Protein AF-A0A350UF77-F1 (afdb_monomer_lite)

Radius of gyration: 13.91 Å; chains: 1; bounding box: 27×31×34 Å

Sequence (76 aa):
LREVGAVVVSAEKYNAALIEGSALVVAAGPDRTENPRIFADCEARGILVNCLDDPPRCRFTYPSVHRQGDLLIAVS

Structure (mmCIF, N/CA/C/O backbone):
data_AF-A0A350UF77-F1
#
_entry.id   AF-A0A350UF77-F1
#
loop_
_atom_site.group_PDB
_atom_site.id
_atom_site.type_symbol
_atom_site.label_atom_id
_atom_site.label_alt_id
_atom_site.label_comp_id
_atom_site.label_asym_id
_atom_site.label_entity_id
_atom_site.label_seq_id
_atom_site.pdbx_PDB_ins_code
_atom_site.Cartn_x
_atom_site.Cartn_y
_atom_site.Cartn_z
_atom_site.occupancy
_atom_site.B_iso_or_equiv
_atom_site.auth_seq_id
_atom_site.auth_comp_id
_atom_site.auth_asym_id
_atom_site.auth_atom_id
_atom_site.pdbx_PDB_model_num
ATOM 1 N N . LEU A 1 1 ? -1.600 -1.115 12.457 1.00 85.19 1 LEU A N 1
ATOM 2 C CA . LEU A 1 1 ? -2.234 -2.294 11.809 1.00 85.19 1 LEU A CA 1
ATOM 3 C C . LEU A 1 1 ? -2.247 -3.502 12.742 1.00 85.19 1 LEU A C 1
ATOM 5 O O . LEU A 1 1 ? -3.330 -3.908 13.134 1.00 85.19 1 LEU A O 1
ATOM 9 N N . ARG A 1 2 ? -1.090 -4.031 13.167 1.00 91.56 2 ARG A N 1
ATOM 10 C CA . ARG A 1 2 ? -1.046 -5.168 14.114 1.00 91.56 2 ARG A CA 1
ATOM 11 C C . ARG A 1 2 ? -1.770 -4.889 15.438 1.00 91.56 2 ARG A C 1
ATOM 13 O O . ARG A 1 2 ? -2.526 -5.727 15.902 1.00 91.56 2 ARG A O 1
ATOM 20 N N . GLU A 1 3 ? -1.611 -3.684 15.983 1.00 90.19 3 GLU A N 1
ATOM 21 C CA . GLU A 1 3 ? -2.266 -3.240 17.230 1.00 90.19 3 GLU A CA 1
ATOM 22 C C . GLU A 1 3 ? -3.801 -3.263 17.181 1.00 90.19 3 GLU A C 1
ATOM 24 O O . GLU A 1 3 ? -4.442 -3.383 18.216 1.00 90.19 3 GLU A O 1
ATOM 29 N N . VAL A 1 4 ? -4.393 -3.183 15.985 1.00 87.88 4 VAL A N 1
ATOM 30 C CA . VAL A 1 4 ? -5.850 -3.249 15.777 1.00 87.88 4 VAL A CA 1
ATOM 31 C C . VAL A 1 4 ? -6.295 -4.617 15.242 1.00 87.88 4 VAL A C 1
ATOM 33 O O . VAL A 1 4 ? -7.378 -4.742 14.682 1.00 87.88 4 VAL A O 1
ATOM 36 N N . GLY A 1 5 ? -5.446 -5.644 15.380 1.00 93.31 5 GLY A N 1
ATOM 37 C CA . GLY A 1 5 ? -5.757 -7.033 15.027 1.00 93.31 5 GLY A CA 1
ATOM 38 C C . GLY A 1 5 ? -5.507 -7.419 13.567 1.00 93.31 5 GLY A C 1
ATOM 39 O O . GLY A 1 5 ? -5.843 -8.532 13.172 1.00 93.31 5 GLY A O 1
ATOM 40 N N . ALA A 1 6 ? -4.910 -6.545 12.749 1.00 93.62 6 ALA A N 1
ATOM 41 C CA . ALA A 1 6 ? -4.608 -6.892 11.363 1.00 93.62 6 ALA A CA 1
ATOM 42 C C . ALA A 1 6 ? -3.404 -7.843 11.264 1.00 93.62 6 ALA A C 1
ATOM 44 O O . ALA A 1 6 ? -2.354 -7.613 11.876 1.00 93.62 6 ALA A O 1
ATOM 45 N N . VAL A 1 7 ? -3.525 -8.862 10.412 1.00 94.81 7 VAL A N 1
ATOM 46 C CA . VAL A 1 7 ? -2.395 -9.696 9.988 1.00 94.81 7 VAL A CA 1
ATOM 47 C C . VAL A 1 7 ? -1.534 -8.882 9.025 1.00 94.81 7 VAL A C 1
ATOM 49 O O . VAL A 1 7 ? -2.031 -8.360 8.032 1.00 94.81 7 VAL A O 1
ATOM 52 N N . VAL A 1 8 ? -0.240 -8.743 9.328 1.00 95.06 8 VAL A N 1
ATOM 53 C CA . VAL A 1 8 ? 0.702 -7.971 8.502 1.00 95.06 8 VAL A CA 1
ATOM 54 C C . VAL A 1 8 ? 1.862 -8.860 8.087 1.00 95.06 8 VAL A C 1
ATOM 56 O O . VAL A 1 8 ? 2.688 -9.234 8.928 1.00 95.06 8 VAL A O 1
ATOM 59 N N . VAL A 1 9 ? 1.928 -9.129 6.786 1.00 94.56 9 VAL A N 1
ATOM 60 C CA . VAL A 1 9 ? 3.020 -9.837 6.114 1.00 94.56 9 VAL A CA 1
ATOM 61 C C . VAL A 1 9 ? 3.978 -8.806 5.518 1.00 94.56 9 VAL A C 1
ATOM 63 O O . VAL A 1 9 ? 3.549 -7.839 4.894 1.00 94.56 9 VAL A O 1
ATOM 66 N N . SER A 1 10 ? 5.278 -8.997 5.728 1.00 93.69 10 SER A N 1
ATOM 67 C CA . SER A 1 10 ? 6.340 -8.175 5.143 1.00 93.69 10 SER A CA 1
ATOM 68 C C . SER A 1 10 ? 7.387 -9.083 4.514 1.00 93.69 10 SER A C 1
ATOM 70 O O . SER A 1 10 ? 7.784 -10.066 5.139 1.00 93.69 10 SER A O 1
ATOM 72 N N . ALA A 1 11 ? 7.848 -8.745 3.314 1.00 93.50 11 ALA A N 1
ATOM 73 C CA . ALA A 1 11 ? 8.871 -9.493 2.595 1.00 93.50 11 ALA A CA 1
ATOM 74 C C . ALA A 1 11 ? 9.867 -8.530 1.940 1.00 93.50 11 ALA A C 1
ATOM 76 O O . ALA A 1 11 ? 9.498 -7.419 1.567 1.00 93.50 11 ALA A O 1
ATOM 77 N N . GLU A 1 12 ? 11.116 -8.970 1.786 1.00 91.50 12 GLU A N 1
ATOM 78 C CA . GLU A 1 12 ? 12.162 -8.195 1.100 1.00 91.50 12 GLU A CA 1
ATOM 79 C C . GLU A 1 12 ? 12.018 -8.216 -0.424 1.00 91.50 12 GLU A C 1
ATOM 81 O O . GLU A 1 12 ? 12.483 -7.303 -1.098 1.00 91.50 12 GLU A O 1
ATOM 86 N N . LYS A 1 13 ? 11.395 -9.268 -0.966 1.00 91.38 13 LYS A N 1
ATOM 87 C CA . LYS A 1 13 ? 11.174 -9.456 -2.401 1.00 91.38 13 LYS A CA 1
ATOM 88 C C . LYS A 1 13 ? 9.719 -9.758 -2.675 1.00 91.38 13 LYS A C 1
ATOM 90 O O . LYS A 1 13 ? 9.079 -10.490 -1.913 1.00 91.38 13 LYS A O 1
ATOM 95 N N . TYR A 1 14 ? 9.223 -9.243 -3.791 1.00 94.44 14 TYR A N 1
ATOM 96 C CA . TYR A 1 14 ? 7.851 -9.479 -4.179 1.00 94.44 14 TYR A CA 1
ATOM 97 C C . TYR A 1 14 ? 7.626 -10.903 -4.708 1.00 94.44 14 TYR A C 1
ATOM 99 O O . TYR A 1 14 ? 8.385 -11.445 -5.513 1.00 94.44 14 TYR A O 1
ATOM 107 N N . ASN A 1 15 ? 6.516 -11.499 -4.2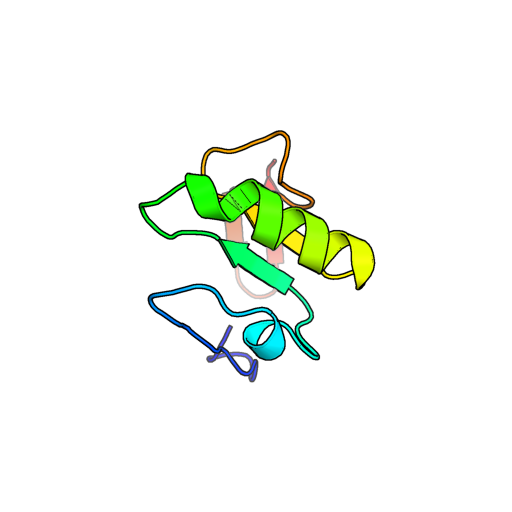81 1.00 94.44 15 ASN A N 1
ATOM 108 C CA . ASN A 1 15 ? 5.944 -12.712 -4.843 1.00 94.44 15 ASN A CA 1
ATOM 109 C C . ASN A 1 15 ? 4.418 -12.548 -4.852 1.00 94.44 15 ASN A C 1
ATOM 111 O O . ASN A 1 15 ? 3.842 -12.112 -3.858 1.00 94.44 15 ASN A O 1
ATOM 115 N N . ALA A 1 16 ? 3.765 -12.914 -5.956 1.00 95.50 16 ALA A N 1
ATOM 116 C CA . ALA A 1 16 ? 2.320 -12.770 -6.120 1.00 95.50 16 ALA A CA 1
ATOM 117 C C . ALA A 1 16 ? 1.495 -13.532 -5.063 1.00 95.50 16 ALA A C 1
ATOM 119 O O . ALA A 1 16 ? 0.405 -13.091 -4.718 1.00 95.50 16 ALA A O 1
ATOM 120 N N . ALA A 1 17 ? 2.021 -14.619 -4.491 1.00 96.00 17 ALA A N 1
ATOM 121 C CA . ALA A 1 17 ? 1.351 -15.340 -3.407 1.00 96.00 17 ALA A CA 1
ATOM 122 C C . ALA A 1 17 ? 1.254 -14.513 -2.109 1.00 96.00 17 ALA A C 1
ATOM 124 O O . ALA A 1 17 ? 0.375 -14.749 -1.288 1.00 96.00 17 ALA A O 1
ATOM 125 N N . LEU A 1 18 ? 2.127 -13.512 -1.914 1.00 95.50 18 LEU A N 1
ATOM 126 C CA . LEU A 1 18 ? 2.133 -12.681 -0.702 1.00 95.50 18 LEU A CA 1
ATOM 127 C C . LEU A 1 18 ? 0.909 -11.771 -0.587 1.00 95.50 18 LEU A C 1
ATOM 129 O O . LEU A 1 18 ? 0.611 -11.306 0.509 1.00 95.50 18 LEU A O 1
ATOM 133 N N . ILE A 1 19 ? 0.238 -11.479 -1.704 1.00 96.12 19 ILE A N 1
ATOM 134 C CA . ILE A 1 19 ? -0.905 -10.558 -1.729 1.00 96.12 19 ILE A CA 1
ATOM 135 C C . ILE A 1 19 ? -2.247 -11.291 -1.676 1.00 96.12 19 ILE A C 1
ATOM 137 O O . ILE A 1 19 ? -3.293 -10.651 -1.607 1.00 96.12 19 ILE A O 1
ATOM 141 N N . GLU A 1 20 ? -2.247 -12.623 -1.694 1.00 95.19 20 GLU A N 1
ATOM 142 C CA . GLU A 1 20 ? -3.477 -13.409 -1.631 1.00 95.19 20 GLU A CA 1
ATOM 143 C C . GLU A 1 20 ? -4.239 -13.127 -0.328 1.00 95.19 20 GLU A C 1
ATOM 145 O O . GLU A 1 20 ? -3.682 -13.162 0.767 1.00 95.19 20 GLU A O 1
ATOM 150 N N . GLY A 1 21 ? -5.525 -12.783 -0.455 1.00 94.06 21 GLY A N 1
ATOM 151 C CA . GLY A 1 21 ? -6.385 -12.431 0.680 1.00 94.06 21 GLY A CA 1
ATOM 152 C C . GLY A 1 21 ? -6.065 -11.091 1.357 1.00 94.06 21 GLY A C 1
ATOM 153 O O . GLY A 1 21 ? -6.683 -10.765 2.370 1.00 94.06 21 GLY A O 1
ATOM 154 N N . SER A 1 22 ? -5.129 -10.300 0.823 1.00 96.69 22 SER A N 1
ATOM 155 C CA . SER A 1 22 ? -4.791 -8.990 1.384 1.00 96.69 22 SER A CA 1
ATOM 156 C C . SER A 1 22 ? -5.867 -7.952 1.071 1.00 96.69 22 SER A C 1
ATOM 158 O O . SER A 1 22 ? -6.320 -7.838 -0.062 1.00 96.69 22 SER A O 1
ATOM 160 N N . ALA A 1 23 ? -6.237 -7.144 2.066 1.00 95.44 23 ALA A N 1
ATOM 161 C CA . ALA A 1 23 ? -7.136 -6.005 1.859 1.00 95.44 23 ALA A CA 1
ATOM 162 C C . ALA A 1 23 ? -6.415 -4.797 1.230 1.00 95.44 23 ALA A C 1
ATOM 164 O O . ALA A 1 23 ? -7.011 -4.039 0.465 1.00 95.44 23 ALA A O 1
ATOM 165 N N . LEU A 1 24 ? -5.131 -4.613 1.559 1.00 96.44 24 LEU A N 1
ATOM 166 C CA . LEU A 1 24 ? -4.274 -3.583 0.979 1.00 96.44 24 LEU A CA 1
ATOM 167 C C . LEU A 1 24 ? -2.814 -4.038 0.914 1.00 96.44 24 LEU A C 1
ATOM 169 O O . LEU A 1 24 ? -2.378 -4.859 1.721 1.00 96.44 24 LEU A O 1
ATOM 173 N N . VAL A 1 25 ? -2.057 -3.444 -0.005 1.00 97.56 25 VAL A N 1
ATOM 174 C CA . VAL A 1 25 ? -0.622 -3.653 -0.217 1.00 97.56 25 VAL A CA 1
ATOM 175 C C . VAL A 1 25 ? 0.093 -2.304 -0.242 1.00 97.56 25 VAL A C 1
ATOM 177 O O . VAL A 1 25 ? -0.375 -1.339 -0.846 1.00 97.56 25 VAL A O 1
ATOM 180 N N . VAL A 1 26 ? 1.259 -2.248 0.402 1.00 97.00 26 VAL A N 1
ATOM 181 C CA . VAL A 1 26 ? 2.161 -1.091 0.371 1.00 97.00 26 VAL A CA 1
ATOM 182 C C . VAL A 1 26 ? 3.488 -1.534 -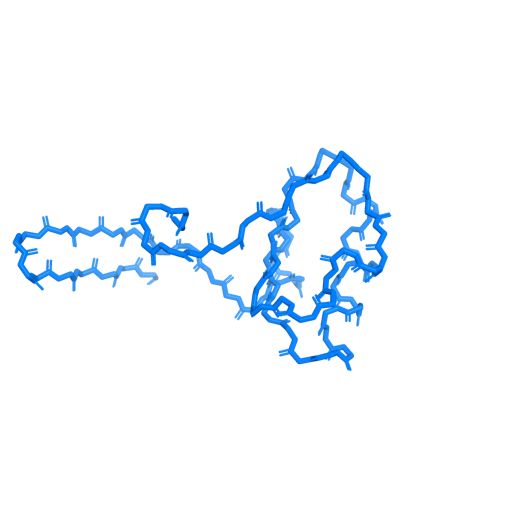0.235 1.00 97.00 26 VAL A C 1
ATOM 184 O O . VAL A 1 26 ? 4.217 -2.314 0.377 1.00 97.00 26 VAL A O 1
ATOM 187 N N . ALA A 1 27 ? 3.811 -1.039 -1.428 1.00 96.69 27 ALA A N 1
ATOM 188 C CA . ALA A 1 27 ? 5.103 -1.264 -2.065 1.00 96.69 27 ALA A CA 1
ATOM 189 C C . ALA A 1 27 ? 6.068 -0.145 -1.651 1.00 96.69 27 ALA A C 1
ATOM 191 O O . ALA A 1 27 ? 6.081 0.941 -2.230 1.00 96.69 27 ALA A O 1
ATOM 192 N N . ALA A 1 28 ? 6.853 -0.416 -0.606 1.00 94.06 28 ALA A N 1
ATOM 193 C CA . ALA A 1 28 ? 7.817 0.525 -0.027 1.00 94.06 28 ALA A CA 1
ATOM 194 C C . ALA A 1 28 ? 9.287 0.106 -0.235 1.00 94.06 28 ALA A C 1
ATOM 196 O O . ALA A 1 28 ? 10.182 0.710 0.351 1.00 94.06 28 ALA A O 1
ATOM 197 N N . GLY A 1 29 ? 9.550 -0.917 -1.057 1.00 89.81 29 GLY A N 1
ATOM 198 C CA . GLY A 1 29 ? 10.905 -1.408 -1.332 1.00 89.81 29 GLY A CA 1
ATOM 199 C C . GLY A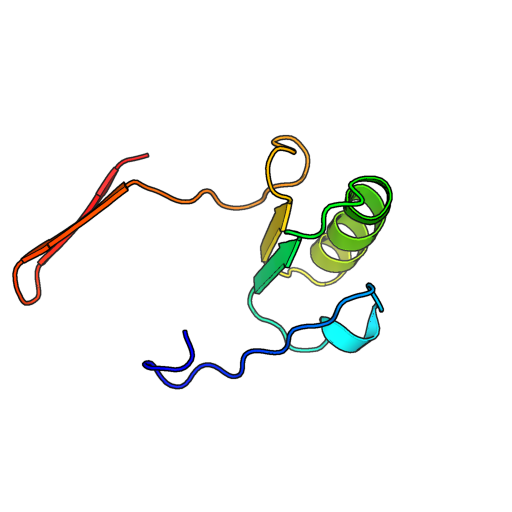 1 29 ? 11.747 -0.418 -2.153 1.00 89.81 29 GLY A C 1
ATOM 200 O O . GLY A 1 29 ? 11.187 0.329 -2.955 1.00 89.81 29 GLY A O 1
ATOM 201 N N . PRO A 1 30 ? 13.083 -0.395 -1.989 1.00 88.56 30 PRO A N 1
ATOM 202 C CA . PRO A 1 30 ? 13.956 0.556 -2.686 1.00 88.56 30 PRO A CA 1
ATOM 203 C C . PRO A 1 30 ? 14.007 0.335 -4.206 1.00 88.56 30 PRO A C 1
ATOM 205 O O . PRO A 1 30 ? 14.282 1.273 -4.951 1.00 88.56 30 PRO A O 1
ATOM 208 N N . ASP A 1 31 ? 13.725 -0.885 -4.673 1.00 90.38 31 ASP A N 1
ATOM 209 C CA . ASP A 1 31 ? 13.650 -1.212 -6.093 1.00 90.38 31 ASP A CA 1
ATOM 210 C C . ASP A 1 31 ? 12.256 -0.905 -6.659 1.00 90.38 31 ASP A C 1
ATOM 212 O O . ASP A 1 31 ? 11.299 -1.664 -6.507 1.00 90.38 31 ASP A O 1
ATOM 216 N N . ARG A 1 32 ? 12.141 0.233 -7.347 1.00 92.31 32 ARG A N 1
ATOM 217 C CA . ARG A 1 32 ? 10.887 0.665 -7.980 1.00 92.31 32 ARG A CA 1
ATOM 218 C C . ARG A 1 32 ? 10.541 -0.136 -9.241 1.00 92.31 32 ARG A C 1
ATOM 220 O O . ARG A 1 32 ? 9.433 0.014 -9.755 1.00 92.31 32 ARG A O 1
ATOM 227 N N . THR A 1 33 ? 11.436 -0.990 -9.747 1.0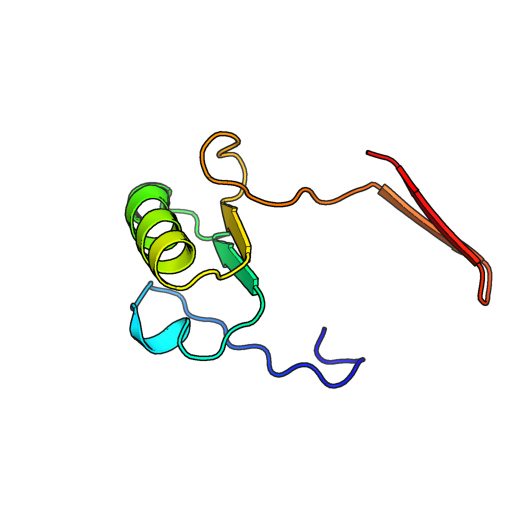0 94.06 33 THR A N 1
ATOM 228 C CA . THR A 1 33 ? 11.166 -1.805 -10.944 1.00 94.06 33 THR A CA 1
ATOM 229 C C . THR A 1 33 ? 10.101 -2.877 -10.700 1.00 94.06 33 THR A C 1
ATOM 231 O O . THR A 1 33 ? 9.449 -3.312 -11.650 1.00 94.06 33 THR A O 1
ATOM 234 N N . GLU A 1 34 ? 9.846 -3.244 -9.438 1.00 94.56 34 GLU A N 1
ATOM 235 C CA . GLU A 1 34 ? 8.778 -4.175 -9.060 1.00 94.56 34 GLU A CA 1
ATOM 236 C C . GLU A 1 34 ? 7.386 -3.512 -9.021 1.00 94.56 34 GLU A C 1
ATOM 238 O O . GLU A 1 34 ? 6.379 -4.203 -9.202 1.00 94.56 34 GLU A O 1
ATOM 243 N N . ASN A 1 35 ? 7.297 -2.182 -8.858 1.00 96.25 35 ASN A N 1
ATOM 244 C CA . ASN A 1 35 ? 6.026 -1.457 -8.707 1.00 96.25 35 ASN A CA 1
ATOM 245 C C . ASN A 1 35 ? 5.001 -1.741 -9.820 1.00 96.25 35 ASN A C 1
ATOM 247 O O . ASN A 1 35 ? 3.844 -1.997 -9.485 1.00 96.25 35 ASN A O 1
ATOM 251 N N . PRO A 1 36 ? 5.352 -1.736 -11.128 1.00 97.44 36 PRO A N 1
ATOM 252 C CA . PRO A 1 36 ? 4.392 -2.036 -12.190 1.00 97.44 36 PRO A CA 1
ATOM 253 C C . PRO A 1 36 ? 3.763 -3.420 -12.050 1.00 97.44 36 PRO A C 1
ATOM 255 O O . PRO A 1 36 ? 2.568 -3.577 -12.294 1.00 97.44 36 PRO A O 1
ATOM 258 N N . ARG A 1 37 ? 4.561 -4.410 -11.634 1.00 97.31 37 ARG A N 1
ATOM 259 C CA . ARG A 1 37 ? 4.099 -5.783 -11.439 1.00 97.31 37 ARG A CA 1
ATOM 260 C C . ARG A 1 37 ? 3.192 -5.878 -10.219 1.00 97.31 37 ARG A C 1
ATOM 262 O O . ARG A 1 37 ? 2.080 -6.371 -10.353 1.00 97.31 37 ARG A O 1
ATOM 269 N N . ILE A 1 38 ? 3.634 -5.349 -9.074 1.00 97.62 38 ILE A N 1
ATOM 270 C CA . ILE A 1 38 ? 2.847 -5.324 -7.830 1.00 97.62 38 ILE A CA 1
ATOM 271 C C . ILE A 1 38 ? 1.490 -4.662 -8.075 1.00 97.62 38 ILE A C 1
ATOM 273 O O . ILE A 1 38 ? 0.453 -5.195 -7.689 1.00 97.62 38 ILE A O 1
ATOM 277 N N . PHE A 1 39 ? 1.499 -3.517 -8.753 1.00 98.25 39 PHE A N 1
ATOM 278 C CA . PHE A 1 39 ? 0.303 -2.764 -9.088 1.00 98.25 39 PHE A CA 1
ATOM 279 C C . PHE A 1 39 ? -0.657 -3.552 -9.983 1.00 98.25 39 PHE A C 1
ATOM 281 O O . PHE A 1 39 ? -1.829 -3.678 -9.643 1.00 98.25 39 PHE A O 1
ATOM 288 N N . ALA A 1 40 ? -0.169 -4.122 -11.090 1.00 98.25 40 ALA A N 1
ATOM 289 C CA . ALA A 1 40 ? -0.998 -4.917 -11.995 1.00 98.25 40 ALA A CA 1
ATOM 290 C C . ALA A 1 40 ? -1.602 -6.143 -11.290 1.00 98.25 40 ALA A C 1
ATOM 292 O O . ALA A 1 40 ? -2.782 -6.447 -11.469 1.00 98.25 40 ALA A O 1
ATOM 293 N N . ASP A 1 41 ? -0.810 -6.811 -10.450 1.00 98.25 41 ASP A N 1
ATOM 294 C CA . ASP A 1 41 ? -1.251 -7.956 -9.661 1.00 98.25 41 ASP A CA 1
ATOM 295 C C . ASP A 1 41 ? -2.336 -7.579 -8.633 1.00 98.25 41 ASP A C 1
ATOM 297 O O . ASP A 1 41 ? -3.275 -8.354 -8.423 1.00 98.25 41 ASP A O 1
ATOM 301 N N . CYS A 1 42 ? -2.240 -6.400 -8.012 1.00 98.31 42 CYS A N 1
ATOM 302 C CA . CYS A 1 42 ? -3.258 -5.893 -7.090 1.00 98.31 42 CYS A CA 1
ATOM 303 C C . CYS A 1 42 ? -4.542 -5.477 -7.822 1.00 98.31 42 CYS A C 1
ATOM 305 O O . CYS A 1 42 ? -5.630 -5.873 -7.406 1.00 98.31 42 CYS A O 1
ATOM 307 N N . GLU A 1 43 ? -4.423 -4.749 -8.937 1.00 97.94 43 GLU A N 1
ATOM 308 C CA . GLU A 1 43 ? -5.559 -4.314 -9.763 1.00 97.94 43 GLU A CA 1
ATOM 309 C C . GLU A 1 43 ? -6.377 -5.509 -10.263 1.00 97.94 43 GLU A C 1
ATOM 311 O O . GLU A 1 43 ? -7.600 -5.522 -10.137 1.00 97.94 43 GLU A O 1
ATOM 316 N N . ALA A 1 44 ? -5.707 -6.559 -10.749 1.00 97.88 44 ALA A N 1
ATOM 317 C CA . ALA A 1 44 ? -6.359 -7.784 -11.211 1.00 97.88 44 ALA A CA 1
ATOM 318 C C . ALA A 1 44 ? -7.150 -8.519 -10.111 1.00 97.88 44 ALA A C 1
ATOM 320 O O . ALA A 1 44 ? -8.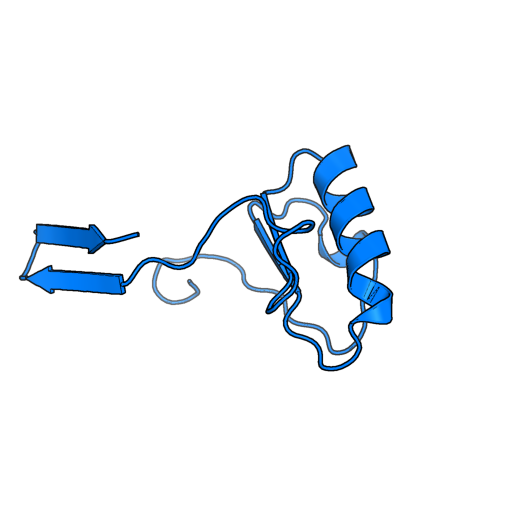030 -9.321 -10.422 1.00 97.88 44 ALA A O 1
ATOM 321 N N . ARG A 1 45 ? -6.843 -8.265 -8.832 1.00 97.50 45 ARG A N 1
ATOM 322 C CA . ARG A 1 45 ? -7.463 -8.915 -7.665 1.00 97.50 45 ARG A CA 1
ATOM 323 C C . ARG A 1 45 ? -8.365 -7.974 -6.859 1.00 97.50 45 ARG A C 1
ATOM 325 O O . ARG A 1 45 ? -8.920 -8.400 -5.851 1.00 97.50 45 ARG A O 1
ATOM 332 N N . GLY A 1 46 ? -8.516 -6.715 -7.280 1.00 96.81 46 GLY A N 1
ATOM 333 C CA . GLY A 1 46 ? -9.293 -5.707 -6.553 1.00 96.81 46 GLY A CA 1
ATOM 334 C C . GLY A 1 46 ? -8.690 -5.315 -5.198 1.00 96.81 46 GLY A C 1
ATOM 335 O O . GLY A 1 46 ? -9.425 -4.960 -4.280 1.00 96.81 46 GLY A O 1
ATOM 336 N N . ILE A 1 47 ? -7.365 -5.403 -5.055 1.00 98.12 47 ILE A N 1
ATOM 337 C CA . ILE A 1 47 ? -6.643 -5.092 -3.815 1.00 98.12 47 ILE A CA 1
ATOM 338 C C . ILE A 1 47 ? -6.171 -3.636 -3.856 1.00 98.12 47 ILE A C 1
ATOM 340 O O . ILE A 1 47 ? -5.564 -3.204 -4.837 1.00 98.12 47 ILE A O 1
ATOM 344 N N . LEU A 1 48 ? -6.397 -2.874 -2.779 1.00 98.06 48 LEU A N 1
ATOM 345 C CA . LEU A 1 48 ? -5.877 -1.509 -2.677 1.00 98.06 48 LEU A CA 1
ATOM 346 C C . LEU A 1 48 ? -4.349 -1.521 -2.653 1.00 98.06 48 LEU A C 1
ATOM 348 O O . LEU A 1 48 ? -3.742 -2.216 -1.843 1.00 98.06 48 LEU A O 1
ATOM 352 N N . VAL A 1 49 ? -3.718 -0.705 -3.489 1.00 98.06 49 VAL A N 1
ATOM 353 C CA . VAL A 1 49 ? -2.256 -0.634 -3.578 1.00 98.06 49 VAL A CA 1
ATOM 354 C C . VAL A 1 49 ? -1.762 0.801 -3.462 1.00 98.06 49 VAL A C 1
ATOM 356 O O . VAL A 1 49 ? -2.349 1.724 -4.029 1.00 98.06 49 VAL A O 1
ATOM 359 N N . ASN A 1 50 ? -0.679 0.994 -2.716 1.00 97.88 50 ASN A N 1
ATOM 360 C CA . ASN A 1 50 ? 0.095 2.228 -2.709 1.00 97.88 50 ASN A CA 1
ATOM 361 C C . ASN A 1 50 ? 1.563 1.897 -2.999 1.00 97.88 50 ASN A C 1
ATOM 363 O O . ASN A 1 50 ? 2.211 1.189 -2.226 1.00 97.88 50 ASN A O 1
ATOM 367 N N . CYS A 1 51 ? 2.063 2.385 -4.133 1.00 97.25 51 CYS A N 1
ATOM 368 C CA . CYS A 1 51 ? 3.470 2.337 -4.504 1.00 97.25 51 CYS A CA 1
ATOM 369 C C . CYS A 1 51 ? 4.137 3.660 -4.110 1.00 97.25 51 CYS A C 1
ATOM 371 O O . CYS A 1 51 ? 3.825 4.712 -4.669 1.00 97.25 51 CYS A O 1
ATOM 373 N N . LEU A 1 52 ? 5.046 3.612 -3.133 1.00 94.12 52 LEU A N 1
ATOM 374 C CA . LEU A 1 52 ? 5.637 4.819 -2.558 1.00 94.12 52 LEU A CA 1
ATOM 375 C C . LEU A 1 52 ? 6.402 5.616 -3.631 1.00 94.12 52 LEU A C 1
ATOM 377 O O . LEU A 1 52 ? 7.156 5.039 -4.416 1.00 94.12 52 LEU A O 1
ATOM 381 N N . ASP A 1 53 ? 6.197 6.934 -3.654 1.00 91.38 53 ASP A N 1
ATOM 382 C CA . ASP A 1 53 ? 6.763 7.877 -4.635 1.00 91.38 53 ASP A CA 1
ATOM 383 C C . ASP A 1 53 ? 6.420 7.581 -6.111 1.00 91.38 53 ASP A C 1
ATOM 385 O O . ASP A 1 53 ? 7.099 8.061 -7.018 1.00 91.38 53 ASP A O 1
ATOM 389 N N . ASP A 1 54 ? 5.350 6.823 -6.374 1.00 95.31 54 ASP A N 1
ATOM 390 C CA . ASP A 1 54 ? 4.902 6.459 -7.724 1.00 95.31 54 ASP A CA 1
ATOM 391 C C . ASP A 1 54 ? 3.399 6.762 -7.909 1.00 95.31 54 ASP A C 1
ATOM 393 O O . ASP A 1 54 ? 2.569 5.848 -7.921 1.00 95.31 54 ASP A O 1
ATOM 397 N N . PRO A 1 55 ? 3.008 8.052 -8.034 1.00 93.62 55 PRO A N 1
ATOM 398 C CA . PRO A 1 55 ? 1.602 8.472 -8.059 1.00 93.62 55 PRO A CA 1
ATOM 399 C C . PRO A 1 55 ? 0.701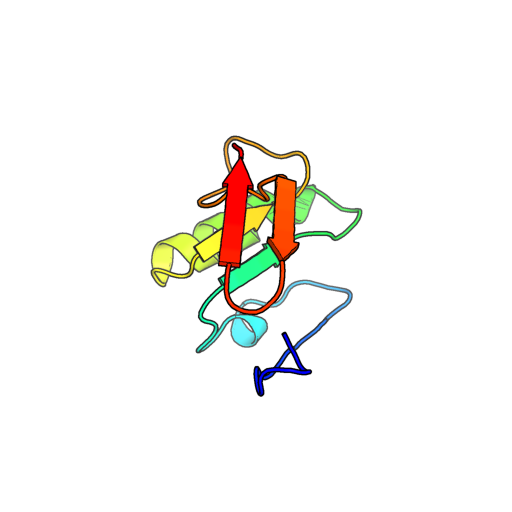 7.737 -9.069 1.00 93.62 55 PRO A C 1
ATOM 401 O O . PRO A 1 55 ? -0.431 7.412 -8.708 1.00 93.62 55 PRO A O 1
ATOM 404 N N . PRO A 1 56 ? 1.152 7.411 -10.301 1.00 96.50 56 PRO A N 1
ATOM 405 C CA . PRO A 1 56 ? 0.345 6.636 -11.247 1.00 96.50 56 PRO A CA 1
ATOM 406 C C . PRO A 1 56 ? -0.048 5.236 -10.748 1.00 96.50 56 PRO A C 1
ATOM 408 O O . PRO A 1 56 ? -1.027 4.665 -11.235 1.00 96.50 56 PRO A O 1
ATOM 411 N N . ARG A 1 57 ? 0.702 4.678 -9.787 1.00 97.31 57 ARG A N 1
ATOM 412 C CA . ARG A 1 57 ? 0.531 3.319 -9.254 1.00 97.31 57 ARG A CA 1
ATOM 413 C C . ARG A 1 57 ? -0.006 3.291 -7.820 1.00 97.31 57 ARG A C 1
ATOM 415 O O . ARG A 1 57 ? 0.255 2.359 -7.063 1.00 97.31 57 ARG A O 1
ATOM 422 N N . CYS A 1 58 ? -0.805 4.291 -7.457 1.00 97.56 58 CYS A N 1
ATOM 423 C CA . CYS A 1 58 ? -1.508 4.354 -6.178 1.00 97.56 58 CYS A CA 1
ATOM 424 C C . CYS A 1 58 ? -3.032 4.321 -6.367 1.00 97.56 58 CYS A C 1
ATOM 426 O O . CYS A 1 58 ? -3.577 4.848 -7.339 1.00 97.56 58 CYS A O 1
ATOM 428 N N . ARG A 1 59 ? -3.729 3.693 -5.418 1.00 97.62 59 ARG A N 1
ATOM 429 C CA . ARG A 1 59 ? -5.199 3.674 -5.292 1.00 97.62 59 ARG A CA 1
ATOM 430 C C . ARG A 1 59 ? -5.702 4.304 -3.999 1.00 97.62 59 ARG A C 1
ATOM 432 O O . ARG A 1 59 ? -6.902 4.470 -3.824 1.00 97.62 59 ARG A O 1
ATOM 439 N N . PHE A 1 60 ? -4.787 4.688 -3.116 1.00 95.38 60 PHE A N 1
ATOM 440 C CA . PHE A 1 60 ? -5.067 5.478 -1.925 1.00 95.38 60 PHE A CA 1
ATOM 441 C C . PHE A 1 60 ? -3.851 6.336 -1.567 1.00 95.38 60 PHE A C 1
ATOM 443 O O . PHE A 1 60 ? -2.732 6.052 -2.005 1.00 95.38 60 PHE A O 1
ATOM 450 N N . THR A 1 61 ? -4.072 7.377 -0.770 1.00 92.88 61 THR A N 1
ATOM 451 C CA . THR A 1 61 ? -3.041 8.286 -0.256 1.00 92.88 61 THR A CA 1
ATOM 452 C C . THR A 1 61 ? -2.907 8.149 1.259 1.00 92.88 61 THR A C 1
ATOM 454 O O . THR A 1 61 ? -3.798 7.631 1.934 1.00 92.88 61 THR A O 1
ATOM 457 N N . TYR A 1 62 ? -1.779 8.610 1.801 1.00 91.25 62 TYR A N 1
ATOM 458 C CA . TYR A 1 62 ? -1.599 8.776 3.241 1.00 91.25 62 TYR A CA 1
ATOM 459 C C . TYR A 1 62 ? -1.942 10.221 3.620 1.00 91.25 62 TYR A C 1
ATOM 461 O O . TYR A 1 62 ? -1.148 11.114 3.319 1.00 91.25 62 TYR A O 1
ATOM 469 N N . PRO A 1 63 ? -3.099 10.482 4.252 1.00 94.12 63 PRO A N 1
ATOM 470 C CA . PRO A 1 63 ? -3.423 11.822 4.717 1.00 94.12 63 PRO A CA 1
ATOM 471 C C . PRO A 1 63 ? -2.605 12.181 5.962 1.00 94.12 63 PRO A C 1
ATOM 473 O O . PRO A 1 63 ? -2.129 11.312 6.697 1.00 94.12 63 PRO A O 1
ATOM 476 N N . SER A 1 64 ? -2.527 13.475 6.261 1.00 96.75 64 SER A N 1
ATOM 477 C CA . SER A 1 64 ? -2.157 13.920 7.607 1.00 96.75 64 SER A CA 1
ATOM 478 C C . SER A 1 64 ? -3.305 13.598 8.565 1.00 96.75 64 SER A C 1
ATOM 480 O O . SER A 1 64 ? -4.455 13.916 8.262 1.00 96.75 64 SER A O 1
ATOM 482 N N . VAL A 1 65 ? -3.018 12.969 9.710 1.00 96.25 65 VAL A N 1
ATOM 483 C CA . VAL A 1 65 ? -4.046 12.515 10.667 1.00 96.25 65 VAL A CA 1
ATOM 484 C C . VAL A 1 65 ? -3.871 13.197 12.021 1.00 96.25 65 VAL A C 1
ATOM 486 O O . VAL A 1 65 ? -2.820 13.076 12.646 1.00 96.25 65 VAL A O 1
ATOM 489 N N . HIS A 1 66 ? -4.928 13.849 12.508 1.00 96.94 66 HIS A N 1
ATOM 490 C CA . HIS A 1 66 ? -5.043 14.346 13.881 1.00 96.94 66 HIS A CA 1
ATOM 491 C C . HIS A 1 66 ? -6.030 13.479 14.676 1.00 96.94 66 HIS A C 1
ATOM 493 O O . HIS A 1 66 ? -7.075 13.085 14.154 1.00 96.94 66 HIS A O 1
ATOM 499 N N . ARG A 1 67 ? -5.703 13.173 15.938 1.00 96.69 67 ARG A N 1
ATOM 500 C CA . ARG A 1 67 ? -6.537 12.366 16.844 1.00 96.69 67 ARG A CA 1
ATOM 501 C C . ARG A 1 67 ? -6.735 13.099 18.170 1.00 96.69 67 ARG A C 1
ATOM 503 O O . ARG A 1 67 ? -5.750 13.499 18.785 1.00 96.69 67 ARG A O 1
ATOM 510 N N . GLN A 1 68 ? -7.982 13.213 18.621 1.00 97.69 68 GLN A N 1
ATOM 511 C CA . GLN A 1 68 ? -8.357 13.793 19.913 1.00 97.69 68 GLN A CA 1
ATOM 512 C C . GLN A 1 68 ? -9.457 12.939 20.564 1.00 97.69 68 GLN A C 1
ATOM 514 O O . GLN A 1 68 ? -10.644 13.135 20.311 1.00 97.69 68 GLN A O 1
ATOM 519 N N . GLY A 1 69 ? -9.064 11.972 21.399 1.00 95.31 69 GLY A N 1
ATOM 520 C CA . GLY A 1 69 ? -9.999 10.967 21.918 1.00 95.31 69 GLY A CA 1
ATOM 521 C C . GLY A 1 69 ? -10.628 10.172 20.771 1.00 95.31 69 GLY A C 1
ATOM 522 O O . GLY A 1 69 ? -9.905 9.658 19.917 1.00 95.31 69 GLY A O 1
ATOM 523 N N . ASP A 1 70 ? -11.960 10.137 20.723 1.00 95.44 70 ASP A N 1
ATOM 524 C CA . ASP A 1 70 ? -12.726 9.457 19.668 1.00 95.44 70 ASP A CA 1
ATOM 525 C C . ASP A 1 70 ? -12.809 10.259 18.353 1.00 95.44 70 ASP A C 1
ATOM 527 O O . ASP A 1 70 ? -13.276 9.747 17.335 1.00 95.44 70 ASP A O 1
ATOM 531 N N . LEU A 1 71 ? -12.347 11.517 18.340 1.00 96.12 71 LEU A N 1
ATOM 532 C CA . LEU A 1 71 ? -12.313 12.349 17.139 1.00 96.12 71 LEU A CA 1
ATOM 533 C C . LEU A 1 71 ? -11.069 12.042 16.290 1.00 96.12 71 LEU A C 1
ATOM 535 O O . LEU A 1 71 ? -9.936 12.142 16.767 1.00 96.12 71 LEU A O 1
ATOM 539 N N . LEU A 1 72 ? -11.284 11.755 15.003 1.00 97.19 72 LEU A N 1
ATOM 540 C CA . LEU A 1 72 ? -10.243 11.588 13.987 1.00 97.19 72 LEU A CA 1
ATOM 541 C C . LEU A 1 72 ? -10.483 12.558 12.828 1.00 97.19 72 LEU A C 1
ATOM 543 O O . LEU A 1 72 ? -11.563 12.565 12.242 1.00 97.19 72 LEU A O 1
ATOM 547 N N . ILE A 1 73 ? -9.460 13.336 12.472 1.00 97.25 73 ILE A N 1
ATOM 548 C CA . ILE A 1 73 ? -9.467 14.228 11.306 1.00 97.25 73 ILE A CA 1
ATOM 549 C C . ILE A 1 73 ? -8.358 13.786 10.353 1.00 97.25 73 ILE A C 1
ATOM 551 O O . ILE A 1 73 ? -7.208 13.646 10.771 1.00 97.25 73 ILE A O 1
ATOM 555 N N . ALA A 1 74 ? -8.701 13.578 9.082 1.00 97.06 74 ALA A N 1
ATOM 556 C CA . ALA A 1 74 ? -7.761 13.285 8.005 1.00 97.06 74 ALA A CA 1
ATOM 557 C C . ALA A 1 74 ? -7.783 14.424 6.972 1.00 97.06 74 ALA A C 1
ATOM 559 O O . ALA A 1 74 ? -8.857 14.807 6.512 1.00 97.06 74 ALA A O 1
ATOM 560 N N . VAL A 1 75 ? -6.611 14.958 6.619 1.00 96.50 75 VAL A N 1
ATOM 561 C CA . VAL A 1 75 ? -6.432 16.037 5.628 1.00 96.50 75 VAL A CA 1
ATOM 562 C C . VAL A 1 75 ? -5.603 15.505 4.457 1.00 96.50 75 VAL A C 1
ATOM 564 O O . VAL A 1 75 ? -4.534 14.933 4.689 1.00 96.50 75 VAL A O 1
ATOM 567 N N . SER A 1 76 ? -6.094 15.679 3.226 1.00 88.94 76 SER A N 1
ATOM 568 C CA . SER A 1 76 ? -5.465 15.225 1.976 1.00 88.94 76 SER A CA 1
ATOM 569 C C . SER A 1 76 ? -5.531 16.287 0.890 1.00 88.94 76 SER A C 1
ATOM 571 O O . SER A 1 76 ? -6.448 17.134 0.951 1.00 88.94 76 SER A O 1
#

pLDDT: mean 95.1, std 2.8, range [85.19, 98.31]

Secondary structure (DSSP, 8-state):
-GGGT------SS--GGGGTT-SEEEE--S-GGGHHHHHHHHHTTT-EEEETT-GGGBSS---EEEEETTEEEEE-

Foldseek 3Di:
DVVVPDDDDDDQDDDLVSCVPPQEEEAPHPDCVCLVVVLVSCVVVVHAYDYPPPVVSGPDDQFDWDDDPVDIDGHD